Protein AF-A0A7J9MZ04-F1 (afdb_monomer_lite)

pLDDT: mean 74.43, std 21.46, range [35.31, 98.25]

Radius of gyration: 51.23 Å; chains: 1; bounding box: 79×50×142 Å

Secondary structure (DSSP, 8-state):
--SSTT--GGG---------------EETTEE-----BTTB---HHHHHHHHHHHHHHHHHHHHHHHHHHHHHHHHHHHHHHHHHHHHHHHHHHHHHHHHHHHHHHHHHHHHHHHHHHHHTT----HHHHHHHHHHHHHHHHHHHHHHH--

Foldseek 3Di:
DPDPPPQDPVNDDDDPPDPDDDDPQPDPDPDGDDFDADPVGRDPPPPVVVVVVVVVVVVVVVVVVVVVVVVVVVVVVVVVVVVVVVVVVVVVVVVVVVVVVVVVVVVVVVVVVVQVVCVVVVVPDDPVSVVVVVVVVVVVVVVVVVVVVVD

InterPro domains:
  IPR056647 Domain of unknown function DUF7745 [PF24924] (4-113)

Structure (mmCIF, N/CA/C/O backbone):
data_AF-A0A7J9MZ04-F1
#
_entry.id   AF-A0A7J9MZ04-F1
#
loop_
_atom_site.group_PDB
_atom_site.id
_atom_site.type_symbol
_atom_site.label_atom_id
_atom_site.label_alt_id
_atom_site.label_comp_id
_atom_site.label_asym_id
_atom_site.label_entity_id
_atom_site.label_seq_id
_atom_site.pdbx_PDB_ins_code
_atom_site.Cartn_x
_atom_site.Cartn_y
_atom_site.Cartn_z
_atom_site.occupancy
_atom_site.B_iso_or_equiv
_atom_site.auth_seq_id
_atom_site.auth_comp_id
_atom_site.auth_asym_id
_atom_site.auth_atom_id
_atom_site.pdbx_PDB_model_num
ATOM 1 N N . MET A 1 1 ? 27.022 -5.370 -67.720 1.00 43.94 1 MET A N 1
ATOM 2 C CA . MET A 1 1 ? 27.789 -4.258 -67.115 1.00 43.94 1 MET A CA 1
ATOM 3 C C . MET A 1 1 ? 29.063 -4.087 -67.931 1.00 43.94 1 MET A C 1
ATOM 5 O O . MET A 1 1 ? 30.039 -4.766 -67.660 1.00 43.94 1 MET A O 1
ATOM 9 N N . THR A 1 2 ? 29.025 -3.282 -68.992 1.00 40.16 2 THR A N 1
ATOM 10 C CA . THR A 1 2 ? 30.099 -3.213 -70.009 1.00 40.16 2 THR A CA 1
ATOM 11 C C . THR A 1 2 ? 30.083 -1.844 -70.698 1.00 40.16 2 THR A C 1
ATOM 13 O O . THR A 1 2 ? 29.875 -1.756 -71.901 1.00 40.16 2 THR A O 1
ATOM 16 N N . ILE A 1 3 ? 30.214 -0.752 -69.935 1.00 49.59 3 ILE A N 1
ATOM 17 C CA . ILE A 1 3 ? 30.240 0.609 -70.520 1.00 49.59 3 ILE A CA 1
ATOM 18 C C . ILE A 1 3 ? 31.538 1.373 -70.187 1.00 49.59 3 ILE A C 1
ATOM 20 O O . ILE A 1 3 ? 31.846 2.350 -70.849 1.00 49.59 3 ILE A O 1
ATOM 24 N N . LEU A 1 4 ? 32.372 0.906 -69.249 1.00 48.44 4 LEU A N 1
ATOM 25 C CA . LEU A 1 4 ? 33.552 1.666 -68.789 1.00 48.44 4 LEU A CA 1
ATOM 26 C C . LEU A 1 4 ? 34.917 1.051 -69.149 1.00 48.44 4 LEU A C 1
ATOM 28 O O . LEU A 1 4 ? 35.935 1.524 -68.667 1.00 48.44 4 LEU A O 1
ATOM 32 N N . GLN A 1 5 ? 34.970 0.003 -69.974 1.00 50.84 5 GLN A N 1
ATOM 33 C CA . GLN A 1 5 ? 36.236 -0.684 -70.290 1.00 50.84 5 GLN A CA 1
ATOM 34 C C . GLN A 1 5 ? 37.053 -0.037 -71.424 1.00 50.84 5 GLN A C 1
ATOM 36 O O . GLN A 1 5 ? 38.169 -0.476 -71.664 1.00 50.84 5 GLN A O 1
ATOM 41 N N . ASN A 1 6 ? 36.526 0.991 -72.099 1.00 50.16 6 ASN A N 1
ATOM 42 C CA . ASN A 1 6 ? 37.133 1.573 -73.307 1.00 50.16 6 ASN A CA 1
ATOM 43 C C . ASN A 1 6 ? 37.403 3.088 -73.214 1.00 50.16 6 ASN A C 1
ATOM 45 O O . ASN A 1 6 ? 37.544 3.728 -74.247 1.00 50.16 6 ASN A O 1
ATOM 49 N N . LEU A 1 7 ? 37.443 3.674 -72.013 1.00 51.44 7 LEU A N 1
ATOM 50 C CA . LEU A 1 7 ? 37.842 5.079 -71.844 1.00 51.44 7 LEU A CA 1
ATOM 51 C C . LEU A 1 7 ? 39.373 5.157 -71.804 1.00 51.44 7 LEU A C 1
ATOM 53 O O . LEU A 1 7 ? 39.981 4.612 -70.879 1.00 51.44 7 LEU A O 1
ATOM 57 N N . GLN A 1 8 ? 39.991 5.792 -72.802 1.00 51.75 8 GLN A N 1
ATOM 58 C CA . GLN A 1 8 ? 41.422 6.096 -72.769 1.00 51.75 8 GLN A CA 1
ATOM 59 C C . GLN A 1 8 ? 41.663 7.304 -71.849 1.00 51.75 8 GLN A C 1
ATOM 61 O O . GLN A 1 8 ? 40.771 8.120 -71.631 1.00 51.75 8 GLN A O 1
ATOM 66 N N . GLU A 1 9 ? 42.865 7.433 -71.278 1.00 41.81 9 GLU A N 1
ATOM 67 C CA . GLU A 1 9 ? 43.230 8.548 -70.375 1.00 41.81 9 GLU A CA 1
ATOM 68 C C . GLU A 1 9 ? 43.048 9.927 -71.045 1.00 41.81 9 GLU A C 1
ATOM 70 O O . GLU A 1 9 ? 42.783 10.930 -70.389 1.00 41.81 9 GLU A O 1
ATOM 75 N N . GLU A 1 10 ? 43.104 9.934 -72.375 1.00 41.31 10 GLU A N 1
ATOM 76 C CA . GLU A 1 10 ? 42.892 11.059 -73.284 1.00 41.31 10 GLU A CA 1
ATOM 77 C C . GLU A 1 10 ? 41.417 11.512 -73.358 1.00 41.31 10 GLU A C 1
ATOM 79 O O . GLU A 1 10 ? 41.146 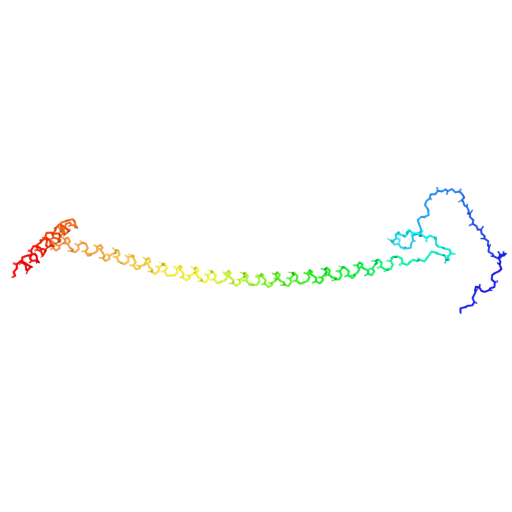12.674 -73.655 1.00 41.31 10 GLU A O 1
ATOM 84 N N . ASP A 1 11 ? 40.470 10.616 -73.043 1.00 40.94 11 ASP A N 1
ATOM 85 C CA . ASP A 1 11 ? 39.020 10.869 -73.038 1.00 40.94 11 ASP A CA 1
ATOM 86 C C . ASP A 1 11 ? 38.523 11.448 -71.695 1.00 40.94 11 ASP A C 1
ATOM 88 O O . ASP A 1 11 ? 37.343 11.784 -71.545 1.00 40.94 11 ASP A O 1
ATOM 92 N N . VAL A 1 12 ? 39.405 11.550 -70.691 1.00 54.03 12 VAL A N 1
ATOM 93 C CA . VAL A 1 12 ? 39.090 12.042 -69.343 1.00 54.03 12 VAL A CA 1
ATOM 94 C C . VAL A 1 12 ? 39.583 13.480 -69.189 1.00 54.03 12 VAL A C 1
ATOM 96 O O . VAL A 1 12 ? 40.743 13.753 -68.890 1.00 54.03 12 VAL A O 1
ATOM 99 N N . GLU A 1 13 ? 38.669 14.433 -69.360 1.00 37.91 13 GLU A N 1
ATOM 100 C CA . GLU A 1 13 ? 38.968 15.856 -69.203 1.00 37.91 13 GLU A CA 1
ATOM 101 C C . GLU A 1 13 ? 38.935 16.261 -67.712 1.00 37.91 13 GLU A C 1
ATOM 103 O O . GLU A 1 13 ? 37.872 16.457 -67.115 1.00 37.91 13 GLU A O 1
ATOM 108 N N . TRP A 1 14 ? 40.107 16.401 -67.081 1.00 48.97 14 TRP A N 1
ATOM 109 C CA . TRP A 1 14 ? 40.231 16.917 -65.713 1.00 48.97 14 TRP A CA 1
ATOM 110 C C . TRP A 1 14 ? 39.919 18.413 -65.671 1.00 48.97 14 TRP A C 1
ATOM 112 O O . TRP A 1 14 ? 40.773 19.260 -65.931 1.00 48.97 14 TRP A O 1
ATOM 122 N N . ARG A 1 15 ? 38.688 18.765 -65.301 1.00 37.22 15 ARG A N 1
ATOM 123 C CA . ARG A 1 15 ? 38.324 20.154 -65.005 1.00 37.22 15 ARG A CA 1
ATOM 124 C C . ARG A 1 15 ? 38.398 20.393 -63.501 1.00 37.22 15 ARG A C 1
ATOM 126 O O . ARG A 1 15 ? 37.579 19.876 -62.751 1.00 37.22 15 ARG A O 1
ATOM 133 N N . ALA A 1 16 ? 39.348 21.219 -63.068 1.00 50.72 16 ALA A N 1
ATOM 134 C CA . ALA A 1 16 ? 39.342 21.853 -61.749 1.00 50.72 16 ALA A CA 1
ATOM 135 C C . ALA A 1 16 ? 39.066 23.351 -61.952 1.00 50.72 16 ALA A C 1
ATOM 137 O O . ALA A 1 16 ? 40.007 24.120 -62.147 1.00 50.72 16 ALA A O 1
ATOM 138 N N . PRO A 1 17 ? 37.795 23.790 -61.997 1.00 37.34 17 PRO A N 1
ATOM 139 C CA . PRO A 1 17 ? 37.488 25.106 -62.537 1.00 37.34 17 PRO A CA 1
ATOM 140 C C . PRO A 1 17 ? 37.682 26.269 -61.547 1.00 37.34 17 PRO A C 1
ATOM 142 O O . PRO A 1 17 ? 37.421 27.408 -61.920 1.00 37.34 17 PRO A O 1
ATOM 145 N N . TRP A 1 18 ? 38.183 26.045 -60.326 1.00 36.72 18 TRP A N 1
ATOM 146 C CA . TRP A 1 18 ? 38.585 27.136 -59.427 1.00 36.72 18 TRP A CA 1
ATOM 147 C C . TRP A 1 18 ? 39.518 26.663 -58.305 1.00 36.72 18 TRP A C 1
ATOM 149 O O . TRP A 1 18 ? 39.144 25.965 -57.365 1.00 36.72 18 TRP A O 1
ATOM 159 N N . LEU A 1 19 ? 40.749 27.153 -58.373 1.00 52.59 19 LEU A N 1
ATOM 160 C CA . LEU A 1 19 ? 41.525 27.523 -57.206 1.00 52.59 19 LEU A CA 1
ATOM 161 C C . LEU A 1 19 ? 40.775 28.679 -56.512 1.00 52.59 19 LEU A C 1
ATOM 163 O O . LEU A 1 19 ? 40.806 29.795 -57.015 1.00 52.59 19 LEU A O 1
ATOM 167 N N . LEU A 1 20 ? 40.062 28.399 -55.419 1.00 38.84 20 LEU A N 1
ATOM 168 C CA . LEU A 1 20 ? 39.966 29.2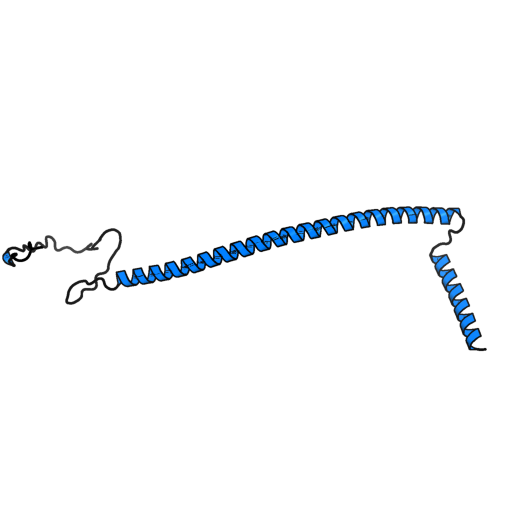20 -54.201 1.00 38.84 20 LEU A CA 1
ATOM 169 C C . LEU A 1 20 ? 39.249 28.387 -53.111 1.00 38.84 20 LEU A C 1
ATOM 171 O O . LEU A 1 20 ? 38.251 27.728 -53.404 1.00 38.84 20 LEU A O 1
ATOM 175 N N . PRO A 1 21 ? 39.788 28.353 -51.879 1.00 50.19 21 PRO A N 1
ATOM 176 C CA . PRO A 1 21 ? 39.406 27.412 -50.835 1.00 50.19 21 PRO A CA 1
ATOM 177 C C . PRO A 1 21 ? 38.198 27.944 -50.070 1.00 50.19 21 PRO A C 1
ATOM 179 O O . PRO A 1 21 ? 38.217 29.098 -49.678 1.00 50.19 21 PRO A O 1
ATOM 182 N N . TYR A 1 22 ? 37.173 27.124 -49.872 1.00 35.31 22 TYR A N 1
ATOM 183 C CA . TYR A 1 22 ? 36.297 27.009 -48.694 1.00 35.31 22 TYR A CA 1
ATOM 184 C C . TYR A 1 22 ? 35.048 26.235 -49.147 1.00 35.31 22 TYR A C 1
ATOM 186 O O . TYR A 1 22 ? 34.535 26.468 -50.233 1.00 35.31 22 TYR A O 1
ATOM 194 N N . GLU A 1 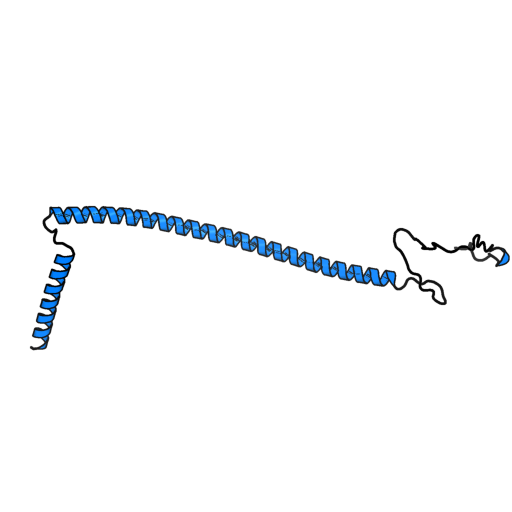23 ? 34.606 25.285 -48.319 1.00 40.81 23 GLU A N 1
ATOM 195 C CA . GLU A 1 23 ? 33.429 24.420 -48.525 1.00 40.81 23 GLU A CA 1
ATOM 196 C C . GLU A 1 23 ? 33.564 23.292 -49.566 1.00 40.81 23 GLU A C 1
ATOM 198 O O . GLU A 1 23 ? 32.895 23.267 -50.592 1.00 40.81 23 GLU A O 1
ATOM 203 N N . ILE A 1 24 ? 34.333 22.248 -49.241 1.00 40.41 24 ILE A N 1
ATOM 204 C CA . ILE A 1 24 ? 34.005 20.899 -49.735 1.00 40.41 24 ILE A CA 1
ATOM 205 C C . ILE A 1 24 ? 33.665 20.028 -48.525 1.00 40.41 24 ILE A C 1
ATOM 207 O O . ILE A 1 24 ? 34.442 19.186 -48.083 1.00 40.41 24 ILE A O 1
ATOM 211 N N . LEU A 1 25 ? 32.479 20.274 -47.966 1.00 39.09 25 LEU A N 1
ATOM 212 C CA . LEU A 1 25 ? 31.744 19.268 -47.205 1.00 39.09 25 LEU A CA 1
ATOM 213 C C . LEU A 1 25 ? 31.017 18.399 -48.231 1.00 39.09 25 LEU A C 1
ATOM 215 O O . LEU A 1 25 ? 30.029 18.820 -48.832 1.00 39.09 25 LEU A O 1
ATOM 219 N N . TYR A 1 26 ? 31.534 17.198 -48.471 1.00 40.38 26 TYR A N 1
ATOM 220 C CA . TYR A 1 26 ? 30.861 16.231 -49.328 1.00 40.38 26 TYR A CA 1
ATOM 221 C C . TYR A 1 26 ? 29.627 15.705 -48.580 1.00 40.38 26 TYR A C 1
ATOM 223 O O . TYR A 1 26 ? 29.741 14.933 -47.630 1.00 40.38 26 TYR A O 1
ATOM 231 N N . ARG A 1 27 ? 28.441 16.175 -48.974 1.00 36.94 27 ARG A N 1
ATOM 232 C CA . ARG A 1 27 ? 27.161 15.839 -48.348 1.00 36.94 27 ARG A CA 1
ATOM 233 C C . ARG A 1 27 ? 26.448 14.766 -49.177 1.00 36.94 27 ARG A C 1
ATOM 235 O O . ARG A 1 27 ? 26.018 15.038 -50.293 1.00 36.94 27 ARG A O 1
ATOM 242 N N . CYS A 1 28 ? 26.273 13.564 -48.626 1.00 45.25 28 CYS A N 1
ATOM 243 C CA . CYS A 1 28 ? 25.312 12.583 -49.140 1.00 45.25 28 CYS A CA 1
ATOM 244 C C . CYS A 1 28 ? 24.098 12.567 -48.200 1.00 45.25 28 CYS A C 1
ATOM 246 O O . CYS A 1 28 ? 24.088 11.887 -47.175 1.00 45.25 28 CYS A O 1
ATOM 248 N N . GLY A 1 29 ? 23.096 13.395 -48.500 1.00 60.50 29 GLY A N 1
ATOM 249 C CA . GLY A 1 29 ? 21.912 13.557 -47.649 1.00 60.50 29 GLY A CA 1
ATOM 250 C C . GLY A 1 29 ? 22.175 14.410 -46.401 1.00 60.50 29 GLY A C 1
ATOM 251 O O . GLY A 1 29 ? 22.621 15.539 -46.525 1.00 60.50 29 GLY A O 1
ATOM 252 N N . ASN A 1 30 ? 21.859 13.911 -45.204 1.00 41.62 30 ASN A N 1
ATOM 253 C CA . ASN A 1 30 ? 21.877 14.689 -43.950 1.00 41.62 30 ASN A CA 1
ATOM 254 C C . ASN A 1 30 ? 22.974 14.262 -42.950 1.00 41.62 30 ASN A C 1
ATOM 256 O O . ASN A 1 30 ? 22.853 14.549 -41.763 1.00 41.62 30 ASN A O 1
ATOM 260 N N . PHE A 1 31 ? 24.024 13.560 -43.393 1.00 36.84 31 PHE A N 1
ATOM 261 C CA . PHE A 1 31 ? 25.107 13.106 -42.510 1.00 36.84 31 PHE A CA 1
ATOM 262 C C . PHE A 1 31 ? 26.482 13.568 -43.001 1.00 36.84 31 PHE A C 1
ATOM 264 O O . PHE A 1 31 ? 26.872 13.274 -44.132 1.00 36.84 31 PHE A O 1
ATOM 271 N N . ASP A 1 32 ? 27.224 14.237 -42.119 1.00 46.25 32 ASP A N 1
ATOM 272 C CA . ASP A 1 32 ? 28.608 14.660 -42.334 1.00 46.25 32 ASP A CA 1
ATOM 273 C C . ASP A 1 32 ? 29.553 13.457 -42.162 1.00 46.25 32 ASP A C 1
ATOM 275 O O . ASP A 1 32 ? 29.649 12.880 -41.078 1.00 46.25 32 ASP A O 1
ATOM 279 N N . TRP A 1 33 ? 30.254 13.041 -43.219 1.00 50.75 33 TRP A N 1
ATOM 280 C CA . TRP A 1 33 ? 31.336 12.054 -43.117 1.00 50.75 33 TRP A CA 1
ATOM 281 C C . TRP A 1 33 ? 32.694 12.761 -43.154 1.00 50.75 33 TRP A C 1
ATOM 283 O O . TRP A 1 33 ? 32.933 13.597 -44.022 1.00 50.75 33 TRP A O 1
ATOM 293 N N . VAL A 1 34 ? 33.613 12.373 -42.262 1.00 42.72 34 VAL A N 1
ATOM 294 C CA . VAL A 1 34 ? 35.048 12.692 -42.364 1.00 42.72 34 VAL A CA 1
ATOM 295 C C . VAL A 1 34 ? 35.732 11.544 -43.121 1.00 42.72 34 VAL A C 1
ATOM 297 O O . VAL A 1 34 ? 35.777 10.429 -42.594 1.00 42.72 34 VAL A O 1
ATOM 300 N N . PRO A 1 35 ? 36.252 11.751 -44.345 1.00 48.62 35 PRO A N 1
ATOM 301 C CA . PRO A 1 35 ? 36.966 10.709 -45.069 1.00 48.62 35 PRO A CA 1
ATOM 302 C C . PRO A 1 35 ? 38.420 10.640 -44.585 1.00 48.62 35 PRO A C 1
ATOM 304 O O . PRO A 1 35 ? 39.183 11.587 -44.752 1.00 48.62 35 PRO A O 1
ATOM 307 N N . LEU A 1 36 ? 38.825 9.504 -44.010 1.00 48.03 36 LEU A N 1
ATOM 308 C CA . LEU A 1 36 ? 40.244 9.167 -43.870 1.00 48.03 36 LEU A CA 1
ATOM 309 C C . LEU A 1 36 ? 40.701 8.453 -45.149 1.00 48.03 36 LEU A C 1
ATOM 311 O O . LEU A 1 36 ? 40.143 7.428 -45.542 1.00 48.03 36 LEU A O 1
ATOM 315 N N . LEU A 1 37 ? 41.689 9.046 -45.819 1.00 44.91 37 LEU A N 1
ATOM 316 C CA . LEU A 1 37 ? 42.192 8.631 -47.126 1.00 44.91 37 LEU A CA 1
ATOM 317 C C . LEU A 1 37 ? 43.158 7.441 -46.969 1.00 44.91 37 LEU A C 1
ATOM 319 O O . LEU A 1 37 ? 44.253 7.595 -46.431 1.00 44.91 37 LEU A O 1
ATOM 323 N N . GLY A 1 38 ? 42.753 6.251 -47.417 1.00 55.50 38 GLY A N 1
ATOM 324 C CA . GLY A 1 38 ? 43.617 5.070 -47.504 1.00 55.50 38 GLY A CA 1
ATOM 325 C C . GLY A 1 38 ? 44.201 4.879 -48.908 1.00 55.50 38 GLY A C 1
ATOM 326 O O . GLY A 1 38 ? 43.657 5.380 -49.890 1.00 55.50 38 GLY A O 1
ATOM 327 N N . ILE A 1 39 ? 45.283 4.096 -49.006 1.00 43.34 39 ILE A N 1
ATOM 328 C CA . ILE A 1 39 ? 46.060 3.846 -50.244 1.00 43.34 39 ILE A CA 1
ATOM 329 C C . ILE A 1 39 ? 45.207 3.215 -51.373 1.00 43.34 39 ILE A C 1
ATOM 331 O O . ILE A 1 39 ? 45.578 3.291 -52.537 1.00 43.34 39 ILE A O 1
ATOM 335 N N . TRP A 1 40 ? 44.039 2.647 -51.053 1.00 37.97 40 TRP A N 1
ATOM 336 C CA . TRP A 1 40 ? 43.105 2.028 -52.009 1.00 37.97 40 TRP A CA 1
ATOM 337 C C . TRP A 1 40 ? 41.696 2.663 -51.975 1.00 37.97 40 TRP A C 1
ATOM 339 O O . TRP A 1 40 ? 40.695 1.987 -52.198 1.00 37.97 40 TRP A O 1
ATOM 349 N N . GLY A 1 41 ? 41.604 3.966 -51.680 1.00 55.56 41 GLY A N 1
ATOM 350 C CA . GLY A 1 41 ? 40.349 4.728 -51.643 1.00 55.56 41 GLY A CA 1
ATOM 351 C C . GLY A 1 41 ? 39.770 4.933 -50.237 1.00 55.56 41 GLY A C 1
ATOM 352 O O . GLY A 1 41 ? 40.254 4.384 -49.245 1.00 55.56 41 GLY A O 1
ATOM 353 N N . ALA A 1 42 ? 38.728 5.767 -50.142 1.00 48.62 42 ALA A N 1
ATOM 354 C CA . ALA A 1 42 ? 38.006 6.034 -48.899 1.00 48.62 42 ALA A CA 1
ATOM 355 C C . ALA A 1 42 ? 37.054 4.870 -48.591 1.00 48.62 42 ALA A C 1
ATOM 357 O O . ALA A 1 42 ? 35.924 4.835 -49.078 1.00 48.62 42 ALA A O 1
ATOM 358 N N . VAL A 1 43 ? 37.504 3.893 -47.801 1.00 52.88 43 VAL A N 1
ATOM 359 C CA . VAL A 1 43 ? 36.640 2.773 -47.411 1.00 52.88 43 VAL A CA 1
ATOM 360 C C . VAL A 1 43 ? 35.994 3.047 -46.055 1.00 52.88 43 VAL A C 1
ATOM 362 O O . VAL A 1 43 ? 36.653 3.085 -45.017 1.00 52.88 43 VAL A O 1
ATOM 365 N N . GLY A 1 44 ? 34.677 3.243 -46.069 1.00 57.25 44 GLY A N 1
ATOM 366 C CA . GLY A 1 44 ? 33.837 3.568 -44.918 1.00 57.25 44 GLY A CA 1
ATOM 367 C C . GLY A 1 44 ? 33.614 2.439 -43.911 1.00 57.25 44 GLY A C 1
ATOM 368 O O . GLY A 1 44 ? 32.470 2.121 -43.603 1.00 57.25 44 GLY A O 1
ATOM 369 N N . TYR A 1 45 ? 34.673 1.822 -43.386 1.00 50.44 45 TYR A N 1
ATOM 370 C CA . TYR A 1 45 ? 34.548 0.720 -42.423 1.00 50.44 45 TYR A CA 1
ATOM 371 C C . TYR A 1 45 ? 34.083 1.167 -41.025 1.00 50.44 45 TYR A C 1
ATOM 373 O O . TYR A 1 45 ? 33.446 0.391 -40.315 1.00 50.44 45 TYR A O 1
ATOM 381 N N . ALA A 1 46 ? 34.352 2.412 -40.621 1.00 63.59 46 ALA A N 1
ATOM 382 C CA . ALA A 1 46 ? 34.064 2.873 -39.262 1.00 63.59 46 ALA A CA 1
ATOM 383 C C . ALA A 1 46 ? 32.574 3.181 -39.017 1.00 63.59 46 ALA A C 1
ATOM 385 O O . ALA A 1 46 ? 32.048 2.858 -37.954 1.00 63.59 46 ALA A O 1
ATOM 386 N N . LEU A 1 47 ? 31.860 3.766 -39.986 1.00 59.38 47 LEU A N 1
ATOM 387 C CA . LEU A 1 47 ? 30.527 4.315 -39.708 1.00 59.38 47 LEU A CA 1
ATOM 388 C C . LEU A 1 47 ? 29.442 3.233 -39.571 1.00 59.38 47 LEU A C 1
ATOM 390 O O . LEU A 1 47 ? 28.599 3.315 -38.681 1.00 59.38 47 LEU A O 1
ATOM 394 N N . LEU A 1 48 ? 29.486 2.179 -40.395 1.00 69.06 48 LEU A N 1
ATOM 395 C CA . LEU A 1 48 ? 28.498 1.092 -40.346 1.00 69.06 48 LEU A CA 1
ATOM 396 C C . LEU A 1 48 ? 28.620 0.253 -39.060 1.00 69.06 48 LEU A C 1
ATOM 398 O O . LEU A 1 48 ? 27.612 -0.160 -38.486 1.00 69.06 48 LEU A O 1
ATOM 402 N N . LEU A 1 49 ? 29.849 0.024 -38.584 1.00 74.31 49 LEU A N 1
ATOM 403 C CA . LEU A 1 49 ? 30.104 -0.697 -37.333 1.00 74.31 49 LEU A CA 1
ATOM 404 C C . LEU A 1 49 ? 29.664 0.121 -36.113 1.00 74.31 49 LEU A C 1
ATOM 406 O O . LEU A 1 49 ? 29.024 -0.429 -35.218 1.00 74.31 49 LEU A O 1
ATOM 410 N N . VAL A 1 50 ? 29.923 1.434 -36.109 1.00 76.12 50 VAL A N 1
ATOM 411 C CA . VAL A 1 50 ? 29.453 2.347 -35.053 1.00 76.12 50 VAL A CA 1
ATOM 412 C C . VAL A 1 50 ? 27.924 2.399 -35.003 1.00 76.12 50 VAL A C 1
ATOM 414 O O . VAL A 1 50 ? 27.347 2.303 -33.922 1.00 76.12 50 VAL A O 1
ATOM 417 N N . LEU A 1 51 ? 27.245 2.464 -36.154 1.00 75.56 51 LEU A N 1
ATOM 418 C CA . LEU A 1 51 ? 25.779 2.416 -36.212 1.00 75.56 51 LEU A CA 1
ATOM 419 C C . LEU A 1 51 ? 25.215 1.084 -35.699 1.00 75.56 51 LEU A C 1
ATOM 421 O O . LEU A 1 51 ? 24.212 1.077 -34.984 1.00 75.56 51 LEU A O 1
ATOM 425 N N . ARG A 1 52 ? 25.861 -0.044 -36.021 1.00 77.88 52 ARG A N 1
ATOM 426 C CA . ARG A 1 52 ? 25.456 -1.366 -35.518 1.00 77.88 52 ARG A CA 1
ATOM 427 C C . ARG A 1 52 ? 25.604 -1.459 -34.001 1.00 77.88 52 ARG A C 1
ATOM 429 O O . ARG A 1 52 ? 24.694 -1.961 -33.347 1.00 77.88 52 ARG A O 1
ATOM 436 N N . GLN A 1 53 ? 26.709 -0.953 -33.455 1.00 77.44 53 GLN A N 1
ATOM 437 C CA . GLN A 1 53 ? 26.940 -0.911 -32.012 1.00 77.44 53 GLN A CA 1
ATOM 438 C C . GLN A 1 53 ? 25.893 -0.032 -31.319 1.00 77.44 53 GLN A C 1
ATOM 440 O O . GLN A 1 53 ? 25.246 -0.468 -30.372 1.00 77.44 53 GLN A O 1
ATOM 445 N N . TYR A 1 54 ? 25.646 1.167 -31.855 1.00 79.62 54 TYR A N 1
ATOM 446 C CA . TYR A 1 54 ? 24.648 2.081 -31.307 1.00 79.62 54 TYR A CA 1
ATOM 447 C C . TYR A 1 54 ? 23.239 1.481 -31.332 1.00 79.62 54 TYR A C 1
ATOM 449 O O . TYR A 1 54 ? 22.501 1.613 -30.360 1.00 79.62 54 TYR A O 1
ATOM 457 N N . ARG A 1 55 ? 22.870 0.781 -32.414 1.00 82.56 55 ARG A N 1
ATOM 458 C CA . ARG A 1 55 ? 21.586 0.078 -32.517 1.00 82.56 55 ARG A CA 1
ATOM 459 C C . ARG A 1 55 ? 21.458 -1.016 -31.461 1.00 82.56 55 ARG A C 1
ATOM 461 O O . ARG A 1 55 ? 20.426 -1.088 -30.808 1.00 82.56 55 ARG A O 1
ATOM 468 N N . GLN A 1 56 ? 22.499 -1.818 -31.249 1.00 85.19 56 GLN A N 1
ATOM 469 C CA . GLN A 1 56 ? 22.493 -2.855 -30.213 1.00 85.19 56 GLN A CA 1
ATOM 470 C C . GLN A 1 56 ? 22.391 -2.265 -28.803 1.00 85.19 56 GLN A C 1
ATOM 472 O O . GLN A 1 56 ? 21.622 -2.758 -27.982 1.00 85.19 56 GLN A O 1
ATOM 477 N N . ASP A 1 57 ? 23.120 -1.186 -28.519 1.00 89.06 57 ASP A N 1
ATOM 478 C CA . ASP A 1 57 ? 23.058 -0.511 -27.220 1.00 89.06 57 ASP A CA 1
ATOM 479 C C . ASP A 1 57 ? 21.733 0.236 -27.016 1.00 89.06 57 ASP A C 1
ATOM 481 O O . ASP A 1 57 ? 21.272 0.409 -25.886 1.00 89.06 57 ASP A O 1
ATOM 485 N N . PHE A 1 58 ? 21.098 0.687 -28.098 1.00 88.25 58 PHE A N 1
ATOM 486 C CA . PHE A 1 58 ? 19.746 1.233 -28.072 1.00 88.25 58 PHE A CA 1
ATOM 487 C C . PHE A 1 58 ? 18.712 0.139 -27.790 1.00 88.25 58 PHE A C 1
ATOM 489 O O . PHE A 1 58 ? 17.899 0.305 -26.889 1.00 88.25 58 PHE A O 1
ATOM 496 N N . GLU A 1 59 ? 18.787 -0.998 -28.484 1.00 91.81 59 GLU A N 1
ATOM 497 C CA . GLU A 1 59 ? 17.907 -2.153 -28.264 1.00 91.81 59 GLU A CA 1
ATOM 498 C C . GLU A 1 59 ? 18.024 -2.690 -26.831 1.00 91.81 59 GLU A C 1
ATOM 500 O O . GLU A 1 59 ? 17.008 -2.936 -26.186 1.00 91.81 59 GLU A O 1
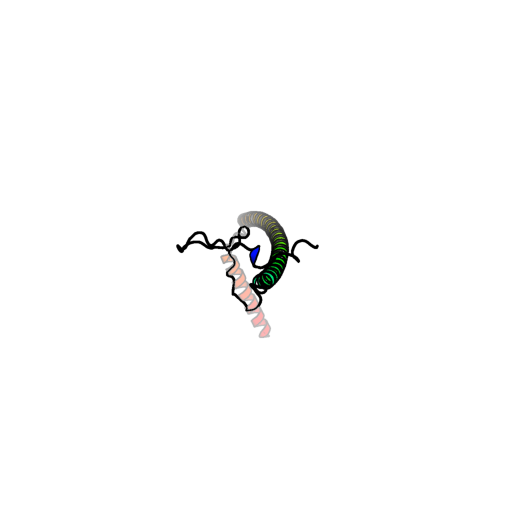ATOM 505 N N . ARG A 1 60 ? 19.248 -2.796 -26.290 1.00 93.06 60 ARG A N 1
ATOM 506 C CA . ARG A 1 60 ? 19.479 -3.183 -24.887 1.00 93.06 60 ARG A CA 1
ATOM 507 C C . ARG A 1 60 ? 18.829 -2.211 -23.908 1.00 93.06 60 ARG A C 1
ATOM 509 O O . ARG A 1 60 ? 18.084 -2.639 -23.035 1.00 93.06 60 ARG A O 1
ATOM 516 N N . ARG A 1 61 ? 19.071 -0.905 -24.075 1.00 94.81 61 ARG A N 1
ATOM 517 C CA . ARG A 1 61 ? 18.460 0.124 -23.220 1.00 94.81 61 ARG A CA 1
ATOM 518 C C . ARG A 1 61 ? 16.940 0.133 -23.335 1.00 94.81 61 ARG A C 1
ATOM 520 O O . ARG A 1 61 ? 16.274 0.345 -22.331 1.00 94.81 61 ARG A O 1
ATOM 527 N N . ASN A 1 62 ? 16.397 -0.110 -24.526 1.00 94.44 62 ASN A N 1
ATOM 528 C CA . ASN A 1 62 ? 14.957 -0.195 -24.728 1.00 94.44 62 ASN A CA 1
ATOM 529 C C . ASN A 1 62 ? 14.359 -1.408 -23.998 1.00 94.44 62 ASN A C 1
ATOM 531 O O . ASN A 1 62 ? 13.387 -1.247 -23.272 1.00 94.44 62 ASN A O 1
ATOM 535 N N . ALA A 1 63 ? 14.992 -2.581 -24.082 1.00 96.56 63 ALA A N 1
ATOM 536 C CA . ALA A 1 63 ? 14.560 -3.766 -23.338 1.00 96.56 63 ALA A CA 1
ATOM 537 C C . ALA A 1 63 ? 14.638 -3.569 -21.810 1.00 96.56 63 ALA A C 1
ATOM 539 O O . ALA A 1 63 ? 13.758 -4.015 -21.074 1.00 96.56 63 ALA A O 1
ATOM 540 N N . ASP A 1 64 ? 15.670 -2.881 -21.315 1.00 97.06 64 ASP A N 1
ATOM 541 C CA . ASP A 1 64 ? 15.779 -2.550 -19.890 1.00 97.06 64 ASP A CA 1
ATOM 542 C C . ASP A 1 64 ? 14.699 -1.552 -19.444 1.00 97.06 64 ASP A C 1
ATOM 544 O O . ASP A 1 64 ? 14.195 -1.643 -18.323 1.00 97.06 64 ASP A O 1
ATOM 548 N N . LEU A 1 65 ? 14.330 -0.598 -20.306 1.00 96.56 65 LEU A N 1
ATOM 549 C CA . LEU A 1 65 ? 13.231 0.334 -20.046 1.00 96.56 65 LEU A CA 1
ATOM 550 C C . LEU A 1 65 ? 11.877 -0.377 -20.044 1.00 96.56 65 LEU A C 1
ATOM 552 O O . LEU A 1 65 ? 11.088 -0.129 -19.140 1.00 96.56 65 LEU A O 1
ATOM 556 N N . GLU A 1 66 ? 11.627 -1.278 -20.993 1.00 96.62 66 GLU A N 1
ATOM 557 C CA . GLU A 1 66 ? 10.405 -2.091 -21.043 1.00 96.62 66 GLU A CA 1
ATOM 558 C C . GLU A 1 66 ? 10.234 -2.914 -19.759 1.00 96.62 66 GLU A C 1
ATOM 560 O O . GLU A 1 66 ? 9.182 -2.847 -19.129 1.00 96.62 66 GLU A O 1
ATOM 565 N N . LYS A 1 67 ? 11.298 -3.576 -19.283 1.00 98.19 67 LYS A N 1
ATOM 566 C CA . LYS A 1 67 ? 11.278 -4.294 -17.995 1.00 98.19 67 LYS A CA 1
ATOM 567 C C . LYS A 1 67 ? 10.988 -3.380 -16.805 1.00 98.19 67 LYS A C 1
ATOM 569 O O . LYS A 1 67 ? 10.259 -3.766 -15.899 1.00 98.19 67 LYS A O 1
ATOM 574 N N . LYS A 1 68 ? 11.559 -2.170 -16.780 1.00 98.25 68 LYS A N 1
ATOM 575 C CA . LYS A 1 68 ? 11.275 -1.189 -15.717 1.00 98.25 68 LYS A CA 1
ATOM 576 C C . LYS A 1 68 ? 9.830 -0.699 -15.759 1.00 98.25 68 LYS A C 1
ATOM 578 O O . LYS A 1 68 ? 9.257 -0.448 -14.706 1.00 98.25 68 LYS A O 1
ATOM 583 N N . ILE A 1 69 ? 9.253 -0.540 -16.949 1.00 97.88 69 ILE A N 1
ATOM 584 C CA . ILE A 1 69 ? 7.842 -0.172 -17.110 1.00 97.88 69 ILE A CA 1
ATOM 585 C C . ILE A 1 69 ? 6.955 -1.288 -16.562 1.00 97.88 69 ILE A C 1
ATOM 587 O O . ILE A 1 69 ? 6.090 -1.000 -15.742 1.00 97.88 69 ILE A O 1
ATOM 591 N N . GLU A 1 70 ? 7.221 -2.540 -16.934 1.00 97.88 70 GLU A N 1
ATOM 592 C CA . GLU A 1 70 ? 6.483 -3.707 -16.436 1.00 97.88 70 GLU A CA 1
ATOM 593 C C . GLU A 1 70 ? 6.548 -3.803 -14.901 1.00 97.88 70 GLU A C 1
ATOM 595 O O . GLU A 1 70 ? 5.513 -3.875 -14.242 1.00 97.88 70 GLU A O 1
ATOM 600 N N . GLN A 1 71 ? 7.742 -3.665 -14.310 1.00 98.25 71 GLN A N 1
ATOM 601 C CA . GLN A 1 71 ? 7.914 -3.634 -12.850 1.00 98.25 71 GLN A CA 1
ATOM 602 C C . GLN A 1 71 ? 7.123 -2.501 -12.181 1.00 98.25 71 GLN A C 1
ATOM 604 O O . GLN A 1 71 ? 6.455 -2.720 -11.174 1.00 98.25 71 GLN A O 1
ATOM 609 N N . MET A 1 72 ? 7.164 -1.287 -12.737 1.00 98.06 72 MET A N 1
ATOM 610 C CA . MET A 1 72 ? 6.393 -0.164 -12.194 1.00 98.06 72 MET A CA 1
ATOM 611 C C . MET A 1 72 ? 4.879 -0.380 -12.319 1.00 98.06 72 MET A C 1
ATOM 613 O O . MET A 1 72 ? 4.121 0.081 -11.463 1.00 98.06 72 MET A O 1
ATOM 617 N N . GLU A 1 73 ? 4.412 -1.049 -13.374 1.00 97.31 73 GLU A N 1
ATOM 618 C CA . GLU A 1 73 ? 3.001 -1.402 -13.526 1.00 97.31 73 GLU A CA 1
ATOM 619 C C . GLU A 1 73 ? 2.569 -2.428 -12.474 1.00 97.31 73 GLU A C 1
ATOM 621 O O . GLU A 1 73 ? 1.539 -2.221 -11.826 1.00 97.31 73 GLU A O 1
ATOM 626 N N . GLU A 1 74 ? 3.381 -3.457 -12.217 1.00 97.31 74 GLU A N 1
ATOM 627 C CA . GLU A 1 74 ? 3.158 -4.411 -11.125 1.00 97.31 74 GLU A CA 1
ATOM 628 C C . GLU A 1 74 ? 3.115 -3.706 -9.761 1.00 97.31 74 GLU A C 1
ATOM 630 O O . GLU A 1 74 ? 2.125 -3.829 -9.034 1.00 97.31 74 GLU A O 1
ATOM 635 N N . GLU A 1 75 ? 4.124 -2.892 -9.434 1.00 97.31 75 GLU A N 1
ATOM 636 C CA . GLU A 1 75 ? 4.176 -2.117 -8.187 1.00 97.31 75 GLU A CA 1
ATOM 637 C C . GLU A 1 75 ? 2.945 -1.217 -8.022 1.00 97.31 75 GLU A C 1
ATOM 639 O O . GLU A 1 75 ? 2.339 -1.163 -6.951 1.00 97.31 75 GLU A O 1
ATOM 644 N N . LYS A 1 76 ? 2.507 -0.555 -9.096 1.00 97.44 76 LYS A N 1
ATOM 645 C CA . LYS A 1 7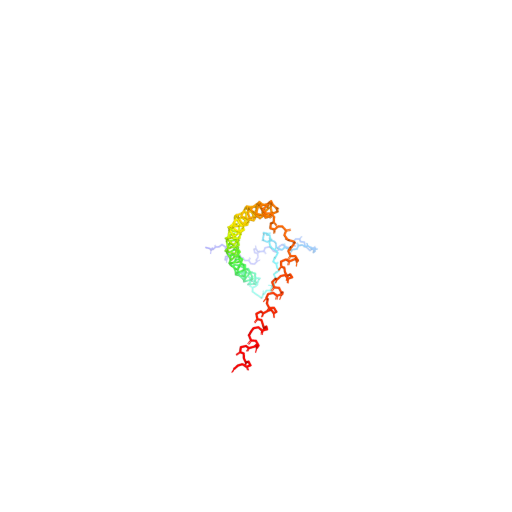6 ? 1.294 0.268 -9.095 1.00 97.44 76 LYS A CA 1
ATOM 646 C C . LYS A 1 76 ? 0.038 -0.556 -8.806 1.00 97.44 76 LYS A C 1
ATOM 648 O O . LYS A 1 76 ? -0.848 -0.070 -8.098 1.00 97.44 76 LYS A O 1
ATOM 653 N N . THR A 1 77 ? -0.077 -1.769 -9.353 1.00 97.38 77 THR A N 1
ATOM 654 C CA . THR A 1 77 ? -1.216 -2.650 -9.042 1.00 97.38 77 THR A CA 1
ATOM 655 C C . THR A 1 77 ? -1.192 -3.131 -7.594 1.00 97.38 77 THR A C 1
ATOM 657 O O . THR A 1 77 ? -2.235 -3.092 -6.942 1.00 97.38 77 THR A O 1
ATOM 660 N N . ASN A 1 78 ? -0.018 -3.475 -7.060 1.00 97.12 78 ASN A N 1
ATOM 661 C CA . ASN A 1 78 ? 0.148 -3.880 -5.664 1.00 97.12 78 ASN A CA 1
ATOM 662 C C . ASN A 1 78 ? -0.236 -2.747 -4.704 1.00 97.12 78 ASN A C 1
ATOM 664 O O . ASN A 1 78 ? -1.090 -2.933 -3.842 1.00 97.12 78 ASN A O 1
ATOM 668 N N . LEU A 1 79 ? 0.280 -1.535 -4.931 1.00 98.19 79 LEU A N 1
ATOM 669 C CA . LEU A 1 79 ? -0.070 -0.361 -4.126 1.00 98.19 79 LEU A CA 1
ATOM 670 C C . LEU A 1 79 ? -1.571 -0.053 -4.159 1.00 98.19 79 LEU A C 1
ATOM 672 O O . LEU A 1 79 ? -2.146 0.384 -3.163 1.00 98.19 79 LEU A O 1
ATOM 676 N N . ARG A 1 80 ? -2.235 -0.279 -5.297 1.00 97.75 80 ARG A N 1
ATOM 677 C CA . ARG A 1 80 ? -3.689 -0.120 -5.394 1.00 97.75 80 ARG A CA 1
ATOM 678 C C . ARG A 1 80 ? -4.427 -1.112 -4.492 1.00 97.75 80 ARG A C 1
ATOM 680 O O . ARG A 1 80 ? -5.386 -0.707 -3.837 1.00 97.75 80 ARG A O 1
ATOM 687 N N . LEU A 1 81 ? -3.984 -2.368 -4.444 1.00 97.62 81 LEU A N 1
ATOM 688 C CA . LEU A 1 81 ? -4.552 -3.378 -3.548 1.00 97.62 81 LEU A CA 1
ATOM 689 C C . LEU A 1 81 ? -4.320 -3.009 -2.079 1.00 97.62 81 LEU A C 1
ATOM 691 O O . LEU A 1 81 ? -5.266 -3.062 -1.297 1.00 97.62 81 LEU A O 1
ATOM 695 N N . ASP A 1 82 ? -3.119 -2.554 -1.720 1.00 97.62 82 ASP A N 1
ATOM 696 C CA . ASP A 1 82 ? -2.798 -2.124 -0.352 1.00 97.62 82 ASP A CA 1
ATOM 697 C C . ASP A 1 82 ? -3.696 -0.972 0.114 1.00 97.62 82 ASP A C 1
ATOM 699 O O . ASP A 1 82 ? -4.202 -0.974 1.239 1.00 97.62 82 ASP A O 1
ATOM 703 N N . ILE A 1 83 ? -3.954 -0.000 -0.767 1.00 98.12 83 ILE A N 1
ATOM 704 C CA . ILE A 1 83 ? -4.886 1.099 -0.492 1.00 98.12 83 ILE A CA 1
ATOM 705 C C . ILE A 1 83 ? -6.298 0.562 -0.221 1.00 98.12 83 ILE A C 1
ATOM 707 O O . ILE A 1 83 ? -6.975 1.042 0.691 1.00 98.12 83 ILE A O 1
ATOM 711 N N . ASP A 1 84 ? -6.767 -0.406 -1.009 1.00 97.75 84 ASP A N 1
ATOM 712 C CA . ASP A 1 84 ? -8.104 -0.974 -0.841 1.00 97.75 84 ASP A CA 1
ATOM 713 C C . ASP A 1 84 ? -8.209 -1.813 0.447 1.00 97.75 84 ASP A C 1
ATOM 715 O O . ASP A 1 84 ? -9.214 -1.713 1.157 1.00 97.75 84 ASP A O 1
ATOM 719 N N . VAL A 1 85 ? -7.150 -2.536 0.829 1.00 97.88 85 VAL A N 1
ATOM 720 C CA . VAL A 1 85 ? -7.051 -3.224 2.129 1.00 97.88 85 VAL A CA 1
ATOM 721 C C . VAL A 1 85 ? -7.105 -2.222 3.286 1.00 97.88 85 VAL A C 1
ATOM 723 O O . VAL A 1 85 ? -7.947 -2.365 4.173 1.00 97.88 85 VAL A O 1
ATOM 726 N N . GLN A 1 86 ? -6.297 -1.158 3.255 1.00 97.75 86 GLN A N 1
ATOM 727 C CA . GLN A 1 86 ? -6.307 -0.130 4.304 1.00 97.75 86 GLN A CA 1
ATOM 728 C C . GLN A 1 86 ? -7.673 0.562 4.431 1.00 97.75 86 GLN A C 1
ATOM 730 O O . GLN A 1 86 ? -8.135 0.860 5.538 1.00 97.75 86 GLN A O 1
ATOM 735 N N . LYS A 1 87 ? -8.373 0.805 3.316 1.00 97.56 87 LYS A N 1
ATOM 736 C CA . LYS A 1 87 ? -9.747 1.337 3.347 1.00 97.56 87 LYS A CA 1
ATOM 737 C C . LYS A 1 87 ? -10.714 0.384 4.049 1.00 97.56 87 LYS A C 1
ATOM 739 O O . LYS A 1 87 ? -11.514 0.828 4.869 1.00 97.56 87 LYS A O 1
ATOM 744 N N . LEU A 1 88 ? -10.636 -0.915 3.764 1.00 97.56 88 LEU A N 1
ATOM 745 C CA . LEU A 1 88 ? -11.479 -1.916 4.421 1.00 97.56 88 LEU A CA 1
ATOM 746 C C . LEU A 1 88 ? -11.192 -2.004 5.925 1.00 97.56 88 LEU A C 1
ATOM 748 O O . LEU A 1 88 ? -12.125 -2.040 6.732 1.00 97.56 88 LEU A O 1
ATOM 752 N N . GLU A 1 89 ? -9.919 -1.986 6.316 1.00 96.81 89 GLU A N 1
ATOM 753 C CA . GLU A 1 89 ? -9.510 -1.995 7.723 1.00 96.81 89 GLU A CA 1
ATOM 754 C C . GLU A 1 89 ? -10.005 -0.752 8.469 1.00 96.81 89 GLU A C 1
ATOM 756 O O . GLU A 1 89 ? -10.617 -0.867 9.534 1.00 96.81 89 GLU A O 1
ATOM 761 N N . THR A 1 90 ? -9.818 0.439 7.895 1.00 94.62 90 THR A N 1
ATOM 762 C CA . THR A 1 90 ? -10.289 1.696 8.500 1.00 94.62 90 THR A CA 1
ATOM 763 C C . THR A 1 90 ? -11.808 1.755 8.618 1.00 94.62 90 THR A C 1
ATOM 765 O O . THR A 1 90 ? -12.331 2.230 9.631 1.00 94.62 90 THR A O 1
ATOM 768 N N . GLU A 1 91 ? -12.546 1.227 7.641 1.00 97.00 91 GLU A N 1
ATOM 76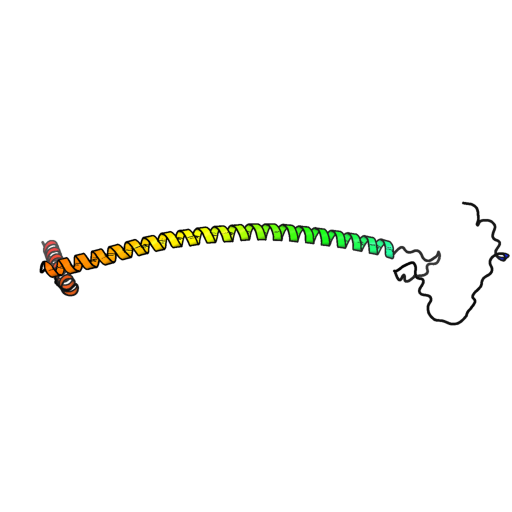9 C CA . GLU A 1 91 ? -14.001 1.148 7.729 1.00 97.00 91 GLU A CA 1
ATOM 770 C C . GLU A 1 91 ? -14.460 0.175 8.825 1.00 97.00 91 GLU A C 1
ATOM 772 O O . GLU A 1 91 ? -15.391 0.490 9.576 1.00 97.00 91 GLU A O 1
ATOM 777 N N . LYS A 1 92 ? -13.803 -0.984 8.955 1.00 97.56 92 LYS A N 1
ATOM 778 C CA . LYS A 1 92 ? -14.087 -1.956 10.018 1.00 97.56 92 LYS A CA 1
ATOM 779 C C . LYS A 1 92 ? -13.846 -1.349 11.399 1.00 97.56 92 LYS A C 1
ATOM 781 O O . LYS A 1 92 ? -14.750 -1.372 12.233 1.00 97.56 92 LYS A O 1
ATOM 786 N N . VAL A 1 93 ? -12.682 -0.733 11.609 1.00 96.56 93 VAL A N 1
ATOM 787 C CA . VAL A 1 93 ? -12.340 -0.059 12.872 1.00 96.56 93 VAL A CA 1
ATOM 788 C C . VAL A 1 93 ? -13.346 1.048 13.190 1.00 96.56 93 VAL A C 1
ATOM 790 O O . VAL A 1 93 ? -13.778 1.185 14.334 1.00 96.56 93 VAL A O 1
ATOM 793 N N . ARG A 1 94 ? -13.798 1.811 12.186 1.00 96.75 94 ARG A N 1
ATOM 794 C CA . ARG A 1 94 ? -14.836 2.834 12.375 1.00 96.75 94 ARG A CA 1
ATOM 795 C C . ARG A 1 94 ? -16.159 2.236 12.867 1.00 96.75 94 ARG A C 1
ATOM 797 O O . ARG A 1 94 ? -16.785 2.808 13.754 1.00 96.75 94 ARG A O 1
ATOM 804 N N . LYS A 1 95 ? -16.588 1.099 12.309 1.00 97.56 95 LYS A N 1
ATOM 805 C CA . LYS A 1 95 ? -17.821 0.406 12.732 1.00 97.56 95 LYS A CA 1
ATOM 806 C C . LYS A 1 95 ? -17.712 -0.105 14.168 1.00 97.56 95 LYS A C 1
ATOM 808 O O . LYS A 1 95 ? -18.631 0.109 14.955 1.00 97.56 95 LYS A O 1
ATOM 813 N N . GLU A 1 96 ? -16.590 -0.729 14.516 1.00 96.94 96 GLU A N 1
ATOM 814 C CA . GLU A 1 96 ? -16.332 -1.215 15.877 1.00 96.94 96 GLU A CA 1
ATOM 815 C C . GLU A 1 96 ? -16.300 -0.067 16.893 1.00 96.94 96 GLU A C 1
ATOM 817 O O . GLU A 1 96 ? -16.937 -0.157 17.943 1.00 96.94 96 GLU A O 1
ATOM 822 N N . LYS A 1 97 ? -15.650 1.052 16.550 1.00 96.56 97 LYS A N 1
ATOM 823 C CA . LYS A 1 97 ? -15.633 2.264 17.376 1.00 96.56 97 LYS A CA 1
ATOM 824 C C . LYS A 1 97 ? -17.042 2.806 17.630 1.00 96.56 97 LYS A C 1
ATOM 826 O O . LYS A 1 97 ? -17.374 3.082 18.777 1.00 96.56 97 LYS A O 1
ATOM 831 N N . ASN A 1 98 ? -17.867 2.941 16.590 1.00 96.62 98 ASN A N 1
ATOM 832 C CA . ASN A 1 98 ? -19.228 3.464 16.737 1.00 96.62 98 ASN A CA 1
ATOM 833 C C . ASN A 1 98 ? -20.073 2.581 17.668 1.00 96.62 98 ASN A C 1
ATOM 835 O O . ASN A 1 98 ? -20.762 3.095 18.544 1.00 96.62 98 ASN A O 1
ATOM 839 N N . LYS A 1 99 ? -19.964 1.253 17.533 1.00 97.19 99 LYS A N 1
ATOM 840 C CA . LYS A 1 99 ? -20.653 0.310 18.421 1.00 97.19 99 LYS A CA 1
ATOM 841 C C . LYS A 1 99 ? -20.186 0.454 19.876 1.00 97.19 99 LYS A C 1
ATOM 843 O O . LYS A 1 99 ? -21.013 0.514 20.781 1.00 97.19 99 LYS A O 1
ATOM 848 N N . ALA A 1 100 ? -18.877 0.560 20.104 1.00 95.88 100 ALA A N 1
ATOM 849 C CA . ALA A 1 100 ? -18.327 0.771 21.442 1.00 95.88 100 ALA A CA 1
ATOM 850 C C . ALA A 1 100 ? -18.759 2.120 22.053 1.00 95.88 100 ALA A C 1
ATOM 852 O O . ALA A 1 100 ? -19.006 2.206 23.255 1.00 95.88 100 ALA A O 1
ATOM 853 N N . GLU A 1 101 ? -18.882 3.177 21.242 1.00 95.50 101 GLU A N 1
ATOM 854 C CA . GLU A 1 101 ? -19.390 4.482 21.685 1.00 95.50 101 GLU A CA 1
ATOM 855 C C . GLU A 1 101 ? -20.873 4.425 22.083 1.00 95.50 101 GLU A C 1
ATOM 857 O O . GLU A 1 101 ? -21.253 5.012 23.100 1.00 95.50 101 GLU A O 1
ATOM 862 N N . GLU A 1 102 ? -21.702 3.688 21.339 1.00 96.31 102 GLU A N 1
ATOM 863 C CA . GLU A 1 102 ? -23.106 3.436 21.691 1.00 96.31 102 GLU A CA 1
ATOM 864 C C . GLU A 1 102 ? -23.228 2.655 23.007 1.00 96.31 102 GLU A C 1
ATOM 866 O O . GLU A 1 102 ? -23.969 3.066 23.906 1.00 96.31 102 GLU A O 1
ATOM 871 N N . GLU A 1 103 ? -22.454 1.574 23.162 1.00 97.25 103 GLU A N 1
ATOM 872 C CA . GLU A 1 103 ? -22.407 0.771 24.391 1.00 97.25 103 GLU A CA 1
ATOM 873 C C . GLU A 1 103 ? -21.964 1.615 25.596 1.00 97.25 103 GLU A C 1
ATOM 875 O O . GLU A 1 103 ? -22.587 1.574 26.661 1.00 97.25 103 GLU A O 1
ATOM 880 N N . LEU A 1 104 ? -20.940 2.456 25.422 1.00 95.62 104 LEU A N 1
ATOM 881 C CA . LEU A 1 104 ? -20.477 3.389 26.449 1.00 95.62 104 LEU A CA 1
ATOM 882 C C . LEU A 1 104 ? -21.543 4.442 26.786 1.00 95.62 104 LEU A C 1
ATOM 884 O O . LEU A 1 104 ? -21.701 4.816 27.954 1.00 95.62 104 LEU A O 1
ATOM 888 N N . GLY A 1 105 ? -22.298 4.907 25.789 1.00 95.62 105 GLY A N 1
ATOM 889 C CA . GLY A 1 105 ? -23.454 5.783 25.964 1.00 95.62 105 GLY A CA 1
ATOM 890 C C . GLY A 1 105 ? -24.542 5.146 26.831 1.00 95.62 105 GLY A C 1
ATOM 891 O O . GLY A 1 105 ? -24.959 5.755 27.822 1.00 95.62 105 GLY A O 1
ATOM 892 N N . SER A 1 106 ? -24.941 3.909 26.513 1.00 95.81 106 SER A N 1
ATOM 893 C CA . SER A 1 106 ? -25.917 3.128 27.289 1.00 95.81 106 SER A CA 1
ATOM 894 C C . SER A 1 106 ? -25.437 2.917 28.721 1.00 95.81 106 SER A C 1
ATOM 896 O O . SER A 1 106 ? -26.120 3.298 29.675 1.00 95.81 106 SER A O 1
ATOM 898 N N . LEU A 1 107 ? -24.207 2.429 28.890 1.00 95.31 107 LEU A N 1
ATOM 899 C CA . LEU A 1 107 ? -23.617 2.182 30.203 1.00 95.31 107 LEU A CA 1
ATOM 900 C C . LEU A 1 107 ? -23.566 3.457 31.056 1.00 95.31 107 LEU A C 1
ATOM 902 O O . LEU A 1 107 ? -23.866 3.436 32.251 1.00 95.31 107 LEU A O 1
ATOM 906 N N . LYS A 1 108 ? -23.241 4.605 30.448 1.00 95.62 108 LYS A N 1
ATOM 907 C CA . LYS A 1 108 ? -23.265 5.913 31.117 1.00 95.62 108 LYS A CA 1
ATOM 908 C C . LYS A 1 108 ? -24.673 6.297 31.572 1.00 95.62 108 LYS A C 1
ATOM 910 O O . LYS A 1 108 ? -24.812 6.919 32.630 1.00 95.62 108 LYS A O 1
ATOM 915 N N . THR A 1 109 ? -25.710 5.970 30.800 1.00 95.56 109 THR A N 1
ATOM 916 C CA . THR A 1 109 ? -27.104 6.197 31.211 1.00 95.56 109 THR A CA 1
ATOM 917 C C . THR A 1 109 ? -27.535 5.264 32.338 1.00 95.56 109 THR A C 1
ATOM 919 O O . THR A 1 109 ? -28.078 5.749 33.335 1.00 95.56 109 THR A O 1
ATOM 922 N N . ASP A 1 110 ? -27.195 3.978 32.259 1.00 94.31 110 ASP A N 1
ATOM 923 C CA . ASP A 1 110 ? -27.499 2.992 33.298 1.00 94.31 110 ASP A CA 1
ATOM 924 C C . ASP A 1 110 ? -26.808 3.344 34.614 1.00 94.31 110 ASP A C 1
ATOM 926 O O . ASP A 1 110 ? -27.444 3.383 35.668 1.00 94.31 110 ASP A O 1
ATOM 930 N N . TYR A 1 111 ? -25.534 3.736 34.554 1.00 87.38 111 TYR A N 1
ATOM 931 C CA . TYR A 1 111 ? -24.789 4.209 35.716 1.00 87.38 111 TYR A CA 1
ATOM 932 C C . TYR A 1 111 ? -25.444 5.433 36.372 1.00 87.38 111 TYR A C 1
ATOM 934 O O . TYR A 1 111 ? -25.578 5.494 37.597 1.00 87.38 111 TYR A O 1
ATOM 942 N N . LYS A 1 112 ? -25.900 6.416 35.581 1.00 92.69 112 LYS A N 1
ATOM 943 C CA . LYS A 1 112 ? -26.628 7.581 36.112 1.00 92.69 112 LYS A CA 1
ATOM 944 C C . LYS A 1 112 ? -27.923 7.160 36.811 1.00 92.69 112 LYS A C 1
ATOM 946 O O . LYS A 1 112 ? -28.207 7.666 37.898 1.00 92.69 112 LYS A O 1
ATOM 951 N N . LYS A 1 113 ? -28.685 6.235 36.223 1.00 92.19 113 LYS A N 1
ATOM 952 C CA . LYS A 1 113 ? -29.944 5.725 36.784 1.00 92.19 113 LYS A CA 1
ATOM 953 C C . LYS A 1 113 ? -29.717 4.942 38.078 1.00 92.19 113 LYS A C 1
ATOM 955 O O . LYS A 1 113 ? -30.417 5.174 39.066 1.00 92.19 113 LYS A O 1
ATOM 960 N N . LEU A 1 114 ? -28.698 4.084 38.108 1.00 86.88 114 LEU A N 1
ATOM 961 C CA . LEU A 1 114 ? -28.281 3.353 39.302 1.00 86.88 114 LEU A CA 1
ATOM 962 C C . LEU A 1 114 ? -27.867 4.318 40.421 1.00 86.88 114 LEU A C 1
ATOM 964 O O . LEU A 1 114 ? -28.346 4.205 41.546 1.00 86.88 114 LEU A O 1
ATOM 968 N N . ARG A 1 115 ? -27.043 5.325 40.106 1.00 83.00 115 ARG A N 1
ATOM 969 C CA . ARG A 1 115 ? -26.613 6.355 41.065 1.00 83.00 115 ARG A CA 1
ATOM 970 C C . ARG A 1 115 ? -27.785 7.127 41.670 1.00 83.00 115 ARG A C 1
ATOM 972 O O . ARG A 1 115 ? -27.769 7.409 42.867 1.00 83.00 115 ARG A O 1
ATOM 979 N N . LEU A 1 116 ? -28.779 7.486 40.858 1.00 86.25 116 LEU A N 1
ATOM 980 C CA . LEU A 1 116 ? -30.004 8.127 41.342 1.00 86.25 116 LEU A CA 1
ATOM 981 C C . LEU A 1 116 ? -30.794 7.185 42.260 1.00 86.25 116 LEU A C 1
ATOM 983 O O . LEU A 1 116 ? -31.166 7.588 43.356 1.00 86.25 116 LEU A O 1
ATOM 987 N N . SER A 1 117 ? -30.955 5.921 41.865 1.00 84.25 117 SER A N 1
ATOM 988 C CA . SER A 1 117 ? -31.678 4.912 42.653 1.00 84.25 117 SER A CA 1
ATOM 989 C C . SER A 1 117 ? -31.028 4.670 44.023 1.00 84.25 117 SER A C 1
ATOM 991 O O . SER A 1 117 ? -31.724 4.639 45.035 1.00 84.25 117 SER A O 1
ATOM 993 N N . MET A 1 118 ? -29.692 4.598 44.089 1.00 80.00 118 MET A N 1
ATOM 994 C CA . MET A 1 118 ? -28.950 4.477 45.354 1.00 80.00 118 MET A CA 1
ATOM 995 C C . MET A 1 118 ? -29.139 5.688 46.277 1.00 80.00 118 MET A C 1
ATOM 997 O O . MET A 1 118 ? -29.211 5.522 47.493 1.00 80.00 118 MET A O 1
ATOM 1001 N N . ARG A 1 119 ? -29.241 6.905 45.719 1.00 76.69 119 ARG A N 1
ATOM 1002 C CA . ARG A 1 119 ? -29.561 8.108 46.505 1.00 76.69 119 ARG A CA 1
ATOM 1003 C C . ARG A 1 119 ? -30.978 8.046 47.075 1.00 76.69 119 ARG A C 1
ATOM 1005 O O . ARG A 1 119 ? -31.160 8.377 48.240 1.00 76.69 119 ARG A O 1
ATOM 1012 N N . THR A 1 120 ? -31.958 7.608 46.284 1.00 78.19 120 THR A N 1
ATOM 1013 C CA . THR A 1 120 ? -33.366 7.523 46.708 1.00 78.19 120 THR A CA 1
ATOM 1014 C C . THR A 1 120 ? -33.603 6.435 47.756 1.00 78.19 120 THR A C 1
ATOM 1016 O O . THR A 1 120 ? -34.361 6.656 48.692 1.00 78.19 120 THR A O 1
ATOM 1019 N N . ALA A 1 121 ? -32.926 5.289 47.654 1.00 77.50 121 ALA A N 1
ATOM 1020 C CA . ALA A 1 121 ? -33.052 4.184 48.609 1.00 77.50 121 ALA A CA 1
ATOM 1021 C C . ALA A 1 121 ? -32.354 4.434 49.967 1.00 77.50 121 ALA A C 1
ATOM 1023 O O . ALA A 1 121 ? -32.280 3.527 50.790 1.00 77.50 121 ALA A O 1
ATOM 1024 N N . GLY A 1 122 ? -31.784 5.625 50.204 1.00 66.12 122 GLY A N 1
ATOM 1025 C CA . GLY A 1 122 ? -31.050 5.939 51.439 1.00 66.12 122 GLY A CA 1
ATOM 1026 C C . GLY A 1 122 ? -29.662 5.284 51.548 1.00 66.12 122 GLY A C 1
ATOM 1027 O O . GLY A 1 122 ? -28.961 5.491 52.532 1.00 66.12 122 GLY A O 1
ATOM 1028 N N . LEU A 1 123 ? -29.222 4.557 50.514 1.00 63.41 123 LEU A N 1
ATOM 1029 C CA . LEU A 1 123 ? -27.897 3.925 50.375 1.00 63.41 123 LEU A CA 1
ATOM 1030 C C . LEU A 1 123 ? -26.792 4.906 49.933 1.00 63.41 123 LEU A C 1
ATOM 1032 O O . LEU A 1 123 ? -25.666 4.496 49.647 1.00 63.41 123 LEU A O 1
ATOM 1036 N N . GLY A 1 124 ? -27.102 6.204 49.872 1.00 58.47 124 GLY A N 1
ATOM 1037 C CA . GLY A 1 124 ? -26.256 7.289 49.370 1.00 58.47 124 GLY A CA 1
ATOM 1038 C C . GLY A 1 124 ? -25.056 7.652 50.248 1.00 58.47 124 GLY A C 1
ATOM 1039 O O . GLY A 1 124 ? -24.782 8.836 50.428 1.00 58.47 124 GLY A O 1
ATOM 1040 N N . LYS A 1 125 ? -24.326 6.669 50.777 1.00 66.56 125 LYS A N 1
ATOM 1041 C CA . LYS A 1 125 ? -22.983 6.897 51.316 1.00 66.56 125 LYS A CA 1
ATOM 1042 C C . LYS A 1 125 ? -22.056 7.323 50.170 1.00 66.56 125 LYS A C 1
ATOM 1044 O O . LYS A 1 125 ? -22.127 6.785 49.063 1.00 66.56 125 LYS A O 1
ATOM 1049 N N . ASN A 1 126 ? -21.194 8.307 50.412 1.00 67.38 126 ASN A N 1
ATOM 1050 C CA . ASN A 1 126 ? -20.161 8.714 49.456 1.00 67.38 126 ASN A CA 1
ATOM 1051 C C . ASN A 1 126 ? -19.239 7.508 49.149 1.00 67.38 126 ASN A C 1
ATOM 1053 O O . ASN A 1 126 ? -19.008 6.675 50.021 1.00 67.38 126 ASN A O 1
ATOM 1057 N N . LEU A 1 127 ? -18.682 7.410 47.936 1.00 63.34 127 LEU A N 1
ATOM 1058 C CA . LEU A 1 127 ? -17.709 6.371 47.559 1.00 63.34 127 LEU A CA 1
ATOM 1059 C C . LEU A 1 127 ? -16.550 6.283 48.569 1.00 63.34 127 LEU A C 1
ATOM 1061 O O . LEU A 1 127 ? -16.039 5.202 48.843 1.00 63.34 127 LEU A O 1
ATOM 1065 N N . GLU A 1 128 ? -16.170 7.413 49.164 1.00 69.69 128 GLU A N 1
ATOM 1066 C CA . GLU A 1 128 ? -15.175 7.462 50.237 1.00 69.69 128 GLU A CA 1
ATOM 1067 C C . GLU A 1 128 ? -15.649 6.835 51.553 1.00 69.69 128 GLU A C 1
ATOM 1069 O O . GLU A 1 128 ? -14.857 6.171 52.214 1.00 69.69 128 GLU A O 1
ATOM 1074 N N . GLN A 1 129 ? -16.931 6.971 51.905 1.00 72.38 129 GLN A N 1
ATOM 1075 C CA . GLN A 1 129 ? -17.512 6.307 53.079 1.00 72.38 129 GLN A CA 1
ATOM 1076 C C . GLN A 1 129 ? -17.559 4.788 52.881 1.00 72.38 129 GLN A C 1
ATOM 1078 O O . GLN A 1 129 ? -17.199 4.049 53.789 1.00 72.38 129 GLN A O 1
ATOM 1083 N N . TRP A 1 130 ? -17.898 4.319 51.677 1.00 70.50 130 TRP A N 1
ATOM 1084 C CA . TRP A 1 130 ? -17.817 2.894 51.336 1.00 70.50 130 TRP A CA 1
ATOM 1085 C C . TRP A 1 130 ? -16.376 2.367 51.349 1.00 70.50 130 TRP A C 1
ATOM 1087 O O . TRP A 1 130 ? -16.115 1.295 51.889 1.00 70.50 130 TRP A O 1
ATOM 1097 N N . ARG A 1 131 ? -15.411 3.129 50.816 1.00 72.00 131 ARG A N 1
ATOM 1098 C CA . ARG A 1 131 ? -13.980 2.781 50.904 1.00 72.00 131 ARG A CA 1
ATOM 1099 C C . ARG A 1 131 ? -13.454 2.784 52.342 1.00 72.00 131 ARG A C 1
ATOM 1101 O O . ARG A 1 131 ? -12.484 2.084 52.620 1.00 72.00 131 ARG A O 1
ATOM 1108 N N . ALA A 1 132 ? -14.021 3.597 53.230 1.00 77.94 132 ALA A N 1
ATOM 1109 C CA . ALA A 1 132 ? -13.686 3.586 54.650 1.00 77.94 132 ALA A CA 1
ATOM 1110 C C . ALA A 1 132 ? -14.273 2.348 55.346 1.00 77.94 132 ALA A C 1
ATOM 1112 O O . ALA A 1 132 ? -13.553 1.678 56.075 1.00 77.94 132 ALA A O 1
ATOM 1113 N N . GLU A 1 133 ? -15.525 1.984 55.057 1.00 75.31 133 GLU A N 1
ATOM 1114 C CA . GLU A 1 133 ? -16.156 0.779 55.615 1.00 75.31 133 GLU A CA 1
ATOM 1115 C C . GLU A 1 133 ? -15.489 -0.516 55.151 1.00 75.31 133 GLU A C 1
ATOM 1117 O O . GLU A 1 133 ? -15.196 -1.362 55.986 1.00 75.31 133 GLU A O 1
ATOM 1122 N N . ILE A 1 134 ? -15.164 -0.657 53.860 1.00 75.06 134 ILE A N 1
ATOM 1123 C CA . ILE A 1 134 ? -14.437 -1.838 53.359 1.00 75.06 134 ILE A CA 1
ATOM 1124 C C . ILE A 1 134 ? -13.054 -1.955 54.011 1.00 75.06 134 ILE A C 1
ATOM 1126 O O . ILE A 1 134 ? -12.630 -3.056 54.340 1.00 75.06 134 ILE A O 1
ATOM 1130 N N . ARG A 1 135 ? -12.359 -0.832 54.241 1.00 77.19 135 ARG A N 1
ATOM 1131 C CA . ARG A 1 135 ? -11.080 -0.844 54.968 1.00 77.19 135 ARG A CA 1
ATOM 1132 C C . ARG A 1 135 ? -11.244 -1.304 56.411 1.00 77.19 135 ARG A C 1
ATOM 1134 O O . ARG A 1 135 ? -10.513 -2.182 56.841 1.00 77.19 135 ARG A O 1
ATOM 1141 N N . VAL A 1 136 ? -12.238 -0.772 57.119 1.00 80.88 136 VAL A N 1
ATOM 1142 C CA . VAL A 1 136 ? -12.545 -1.187 58.495 1.00 80.88 136 VAL A CA 1
ATOM 1143 C C . VAL A 1 136 ? -12.903 -2.673 58.569 1.00 80.88 136 VAL A C 1
ATOM 1145 O O . VAL A 1 136 ? -12.526 -3.342 59.531 1.00 80.88 136 VAL A O 1
ATOM 1148 N N . GLU A 1 137 ? -13.626 -3.196 57.581 1.00 77.31 137 GLU A N 1
ATOM 1149 C CA . GLU A 1 137 ? -14.020 -4.603 57.551 1.00 77.31 137 GLU A CA 1
ATOM 1150 C C . GLU A 1 137 ? -12.859 -5.533 57.170 1.00 77.31 137 GLU A C 1
ATOM 1152 O O . GLU A 1 137 ? -12.722 -6.591 57.780 1.00 77.31 137 GLU A O 1
ATOM 1157 N N . ASN A 1 138 ? -11.962 -5.108 56.275 1.00 79.25 138 ASN A N 1
ATOM 1158 C CA . ASN A 1 138 ? -10.700 -5.808 56.016 1.00 79.25 138 ASN A CA 1
ATOM 1159 C C . ASN A 1 138 ? -9.807 -5.833 57.265 1.00 79.25 138 ASN A C 1
ATOM 1161 O O . ASN A 1 138 ? -9.368 -6.904 57.659 1.00 79.25 138 ASN A O 1
ATOM 1165 N N . ASP A 1 139 ? -9.651 -4.712 57.981 1.00 86.56 139 ASP A N 1
ATOM 1166 C CA . ASP A 1 139 ? -8.878 -4.677 59.232 1.00 86.56 139 ASP A CA 1
ATOM 1167 C C . ASP A 1 139 ? -9.475 -5.605 60.308 1.00 86.56 139 ASP A C 1
ATOM 1169 O O . ASP A 1 139 ? -8.778 -6.086 61.205 1.00 86.56 139 ASP A O 1
ATOM 1173 N N . LYS A 1 140 ? -10.798 -5.821 60.290 1.00 86.44 140 LYS A N 1
ATOM 1174 C CA . LYS A 1 140 ? -11.449 -6.803 61.167 1.00 86.44 140 LYS A CA 1
ATOM 1175 C C . LYS A 1 140 ? -11.149 -8.223 60.711 1.00 86.44 140 LYS A C 1
ATOM 1177 O O . LYS A 1 140 ? -10.835 -9.034 61.576 1.00 86.44 140 LYS A O 1
ATOM 1182 N N . ALA A 1 141 ? -11.262 -8.514 59.418 1.00 82.56 141 ALA A N 1
ATOM 1183 C CA . ALA A 1 141 ? -10.939 -9.821 58.860 1.00 82.56 141 ALA A CA 1
ATOM 1184 C C . ALA A 1 141 ? -9.482 -10.200 59.165 1.00 82.56 141 ALA A C 1
ATOM 1186 O O . ALA A 1 141 ? -9.252 -11.259 59.737 1.00 82.56 141 ALA A O 1
ATOM 1187 N N . ASP A 1 142 ? -8.542 -9.277 58.959 1.00 85.50 142 ASP A N 1
ATOM 1188 C CA . ASP A 1 142 ? -7.123 -9.463 59.272 1.00 85.50 142 ASP A CA 1
ATOM 1189 C C . ASP A 1 142 ? -6.901 -9.744 60.764 1.00 85.50 142 ASP A C 1
ATOM 1191 O O . ASP A 1 142 ? -6.162 -10.655 61.131 1.00 85.50 142 ASP A O 1
ATOM 1195 N N . ARG A 1 143 ? -7.597 -9.022 61.656 1.00 82.56 143 ARG A N 1
ATOM 1196 C CA . ARG A 1 143 ? -7.556 -9.301 63.105 1.00 82.56 143 ARG A CA 1
ATOM 1197 C C . ARG A 1 143 ? -8.118 -10.673 63.468 1.00 82.56 143 ARG A C 1
ATOM 1199 O O . ARG A 1 143 ? -7.662 -11.271 64.442 1.00 82.56 143 ARG A O 1
ATOM 1206 N N . TRP A 1 144 ? -9.142 -11.144 62.763 1.00 85.19 144 TRP A N 1
ATOM 1207 C CA . TRP A 1 144 ? -9.690 -12.484 62.969 1.00 85.19 144 TRP A CA 1
ATOM 1208 C C . TRP A 1 144 ? -8.734 -13.558 62.460 1.00 85.19 144 TRP A C 1
ATOM 1210 O O . TRP A 1 144 ? -8.524 -14.541 63.161 1.00 85.19 144 TRP A O 1
ATOM 1220 N N . GLU A 1 145 ? -8.108 -13.338 61.308 1.00 80.88 145 GLU A N 1
ATOM 1221 C CA . GLU A 1 145 ? -7.089 -14.211 60.728 1.00 80.88 145 GLU A CA 1
ATOM 1222 C C . GLU A 1 145 ? -5.884 -14.347 61.669 1.00 80.88 145 GLU A C 1
ATOM 1224 O O . GLU A 1 145 ? -5.448 -15.453 61.972 1.00 80.88 145 GLU A O 1
ATOM 1229 N N . GLN A 1 146 ? -5.419 -13.233 62.239 1.00 82.25 146 GLN A N 1
ATOM 1230 C CA . GLN A 1 146 ? -4.323 -13.211 63.208 1.00 82.25 146 GLN A CA 1
ATOM 1231 C C . GLN A 1 146 ? -4.661 -13.993 64.484 1.00 82.25 146 GLN A C 1
ATOM 1233 O O . GLN A 1 146 ? -3.876 -14.824 64.931 1.00 82.25 146 GLN A O 1
ATOM 1238 N N . LYS A 1 147 ? -5.871 -13.802 65.024 1.00 82.44 147 LYS A N 1
ATOM 1239 C CA . LYS A 1 147 ? -6.367 -14.571 66.177 1.00 82.44 147 LYS A CA 1
ATOM 1240 C C . LYS A 1 147 ? -6.549 -16.057 65.882 1.00 82.44 147 LYS A C 1
ATOM 1242 O O . LYS A 1 147 ? -6.512 -16.861 66.806 1.00 82.44 147 LYS A O 1
ATOM 1247 N N . PHE A 1 148 ? -6.794 -16.414 64.626 1.00 74.12 148 PHE A N 1
ATOM 1248 C CA . PHE A 1 148 ? -6.936 -17.802 64.203 1.00 74.12 148 PHE A CA 1
ATOM 1249 C C . PHE A 1 148 ? -5.576 -18.501 64.070 1.00 74.12 148 PHE A C 1
ATOM 1251 O O . PHE A 1 148 ? -5.498 -19.701 64.284 1.00 74.12 148 PHE A O 1
ATOM 1258 N N . GLN A 1 149 ? -4.511 -17.757 63.755 1.00 69.12 149 GLN A N 1
ATOM 1259 C CA . GLN A 1 149 ? -3.133 -18.266 63.685 1.00 69.12 149 GLN A CA 1
ATOM 1260 C C . GLN A 1 149 ? -2.439 -18.348 65.059 1.00 69.12 149 GLN A C 1
ATOM 1262 O O . GLN A 1 149 ? -1.410 -19.005 65.190 1.00 69.12 149 GLN A O 1
ATOM 1267 N N . GLU A 1 150 ? -2.975 -17.665 66.073 1.00 70.19 150 GLU A N 1
ATOM 1268 C CA . GLU A 1 150 ? -2.490 -17.706 67.462 1.00 70.19 150 GLU A CA 1
ATOM 1269 C C . GLU A 1 150 ? -3.165 -18.802 68.322 1.00 70.19 150 GLU A C 1
ATOM 1271 O O . GLU A 1 150 ? -2.801 -18.959 69.490 1.00 70.19 150 GLU A O 1
ATOM 1276 N N . MET A 1 151 ? -4.129 -19.553 67.766 1.00 52.19 151 MET A N 1
ATOM 1277 C CA . MET A 1 151 ? -4.760 -20.745 68.371 1.00 52.19 151 MET A CA 1
ATOM 1278 C C . MET A 1 151 ? -4.093 -22.036 67.896 1.00 52.19 151 MET A C 1
ATOM 1280 O O . MET A 1 151 ? -3.956 -22.949 68.741 1.00 52.19 151 MET A O 1
#

Sequence (151 aa):
MTILQNLQEEDVEWRAPWLLPYEILYRCGNFDWVPLLGIWGAVGYALLLVLRQYRQDFERRNADLEKKIEQMEEEKTNLRLDIDVQKLETEKVRKEKNKAEEELGSLKTDYKKLRLSMRTAGLGKNLEQWRAEIRVENDKADRWEQKFQEM

Organism: Gossypium schwendimanii (NCBI:txid34291)